Protein AF-A0A800F4P7-F1 (afdb_monomer_lite)

Foldseek 3Di:
DVVPVVDDPDDPPDCDVLNVLVVVCCVLPVLLPDLARDADPVSLVSLVVVLVLLLCALAPDPVLCPDPNRSHPPPPDPVNSVSSLVSLVVVLVSLVNSLVRHNDDVSNVSSVVSNVSSVCSNVRD

pLDDT: mean 86.54, std 14.93, range [43.75, 98.62]

Structure (mmCIF, N/CA/C/O backbone):
data_AF-A0A800F4P7-F1
#
_entry.id   AF-A0A800F4P7-F1
#
loop_
_atom_site.group_PDB
_atom_site.id
_atom_site.type_symbol
_atom_site.label_atom_id
_atom_site.label_alt_id
_atom_site.label_comp_id
_atom_site.label_asym_id
_atom_site.label_entity_id
_atom_site.label_seq_id
_atom_site.pdbx_PDB_ins_code
_atom_site.Cartn_x
_atom_site.Cartn_y
_atom_site.Cartn_z
_atom_site.occupancy
_atom_site.B_iso_or_equiv
_atom_site.auth_seq_id
_atom_site.auth_comp_id
_atom_site.auth_asym_id
_atom_site.auth_atom_id
_atom_site.pdbx_PDB_model_num
ATOM 1 N N . MET A 1 1 ? 11.518 -21.018 -11.467 1.00 51.97 1 MET A N 1
ATOM 2 C CA . MET A 1 1 ? 10.298 -20.742 -10.652 1.00 51.97 1 MET A CA 1
ATOM 3 C C . MET A 1 1 ? 8.998 -20.938 -11.452 1.00 51.97 1 MET A C 1
ATOM 5 O O . MET A 1 1 ? 7.998 -20.318 -11.159 1.00 51.97 1 MET A O 1
ATOM 9 N N . ILE A 1 2 ? 8.994 -21.859 -12.420 1.00 46.59 2 ILE A N 1
ATOM 10 C CA . ILE A 1 2 ? 7.806 -22.628 -12.855 1.00 46.59 2 ILE A CA 1
ATOM 11 C C . ILE A 1 2 ? 7.887 -24.037 -12.204 1.00 46.59 2 ILE A C 1
ATOM 13 O O . ILE A 1 2 ? 7.166 -24.975 -12.512 1.00 46.59 2 ILE A O 1
ATOM 17 N N . GLU A 1 3 ? 8.822 -24.202 -11.263 1.00 44.59 3 GLU A N 1
ATOM 18 C CA . GLU A 1 3 ? 9.326 -25.500 -10.812 1.00 44.59 3 GLU A CA 1
ATOM 19 C C . GLU A 1 3 ? 8.722 -25.962 -9.483 1.00 44.59 3 GLU A C 1
ATOM 21 O O . GLU A 1 3 ? 8.811 -27.144 -9.175 1.00 44.59 3 GLU A O 1
ATOM 26 N N . PHE A 1 4 ? 8.078 -25.080 -8.707 1.00 50.00 4 PHE A N 1
ATOM 27 C CA . PHE A 1 4 ? 7.483 -25.483 -7.425 1.00 50.00 4 PHE A CA 1
ATOM 28 C C . PHE A 1 4 ? 6.071 -26.067 -7.582 1.00 50.00 4 PHE A C 1
ATOM 30 O O . PHE A 1 4 ? 5.751 -27.066 -6.943 1.00 50.00 4 PHE A O 1
ATOM 37 N N . GLU A 1 5 ? 5.267 -25.550 -8.517 1.00 47.88 5 GLU A N 1
ATOM 38 C CA . GLU A 1 5 ? 3.948 -26.124 -8.833 1.00 47.88 5 GLU A CA 1
ATOM 39 C C . GLU A 1 5 ? 4.045 -27.472 -9.572 1.00 47.88 5 GLU A C 1
ATOM 41 O O . GLU A 1 5 ? 3.126 -28.286 -9.517 1.00 47.88 5 GLU A O 1
ATOM 46 N N . ALA A 1 6 ? 5.183 -27.757 -10.214 1.00 48.59 6 ALA A N 1
ATOM 47 C CA . ALA A 1 6 ? 5.394 -28.980 -10.989 1.00 48.59 6 ALA A CA 1
ATOM 48 C C . ALA A 1 6 ? 5.908 -30.184 -10.167 1.00 48.59 6 ALA A C 1
ATOM 50 O O . ALA A 1 6 ? 6.075 -31.266 -10.731 1.00 48.59 6 ALA A O 1
ATOM 51 N N . MET A 1 7 ? 6.178 -30.033 -8.860 1.00 45.28 7 MET A N 1
ATOM 52 C CA . MET A 1 7 ? 6.941 -31.031 -8.087 1.00 45.28 7 MET A CA 1
ATOM 53 C C . MET A 1 7 ? 6.258 -31.658 -6.861 1.00 45.28 7 MET A C 1
ATOM 55 O O . MET A 1 7 ? 6.938 -32.371 -6.123 1.00 45.28 7 MET A O 1
ATOM 59 N N . SER A 1 8 ? 4.950 -31.509 -6.617 1.00 43.75 8 SER A N 1
ATOM 60 C CA . SER A 1 8 ? 4.361 -32.223 -5.469 1.00 43.75 8 SER A CA 1
ATOM 61 C C . SER A 1 8 ? 2.906 -32.651 -5.619 1.00 43.75 8 SER A C 1
ATOM 63 O O . SER A 1 8 ? 2.009 -31.884 -5.946 1.00 43.75 8 SER A O 1
ATOM 65 N N . THR A 1 9 ? 2.676 -33.921 -5.298 1.00 51.91 9 THR A N 1
ATOM 66 C CA . THR A 1 9 ? 1.414 -34.662 -5.382 1.00 51.91 9 THR A CA 1
ATOM 67 C C . THR A 1 9 ? 0.430 -34.381 -4.232 1.00 51.91 9 THR A C 1
ATOM 69 O O . THR A 1 9 ? -0.478 -35.184 -4.017 1.00 51.91 9 THR A O 1
ATOM 72 N N . ARG A 1 10 ? 0.581 -33.286 -3.466 1.00 52.22 10 ARG A N 1
ATOM 73 C CA . ARG A 1 10 ? -0.412 -32.815 -2.473 1.00 52.22 10 ARG A CA 1
ATOM 74 C C . ARG A 1 10 ? -0.425 -31.284 -2.396 1.00 52.22 10 ARG A C 1
ATOM 76 O O . ARG A 1 10 ? 0.595 -30.666 -2.111 1.00 52.22 10 ARG A O 1
ATOM 83 N N . ALA A 1 11 ? -1.593 -30.699 -2.648 1.00 52.94 11 ALA A N 1
ATOM 84 C CA . ALA A 1 11 ? -1.801 -29.258 -2.803 1.00 52.94 11 ALA A CA 1
ATOM 85 C C . ALA A 1 11 ? -2.071 -28.492 -1.487 1.00 52.94 11 ALA A C 1
ATOM 87 O O . ALA A 1 11 ? -2.249 -27.285 -1.532 1.00 52.94 11 ALA A O 1
ATOM 88 N N . SER A 1 12 ? -2.126 -29.162 -0.328 1.00 56.78 12 SER A N 1
ATOM 89 C CA . SER A 1 12 ? -2.617 -28.563 0.929 1.00 56.78 12 SER A CA 1
ATOM 90 C C . SER A 1 12 ? -1.549 -28.131 1.945 1.00 56.78 12 SER A C 1
ATOM 92 O O . SER A 1 12 ? -1.918 -27.513 2.933 1.00 56.78 12 SER A O 1
ATOM 94 N N . ASP A 1 13 ? -0.263 -28.437 1.727 1.00 57.34 13 ASP A N 1
ATOM 95 C CA . ASP A 1 13 ? 0.811 -28.220 2.726 1.00 57.34 13 ASP A CA 1
ATOM 96 C C . ASP A 1 13 ? 1.951 -27.302 2.232 1.00 57.34 13 ASP A C 1
ATOM 98 O O . ASP A 1 13 ? 3.033 -27.277 2.821 1.00 57.34 13 ASP A O 1
ATOM 102 N N . GLN A 1 14 ? 1.771 -26.581 1.123 1.00 69.31 14 GLN A N 1
ATOM 103 C CA . GLN A 1 14 ? 2.826 -25.723 0.572 1.00 69.31 14 GLN A CA 1
ATOM 104 C C . GLN A 1 14 ? 2.563 -24.259 0.906 1.00 69.31 14 GLN A C 1
ATOM 106 O O . GLN A 1 14 ? 1.563 -23.706 0.470 1.00 69.31 14 GLN A O 1
ATOM 111 N N . TYR A 1 15 ? 3.493 -23.644 1.641 1.00 76.88 15 TYR A N 1
ATOM 112 C CA . TYR A 1 15 ? 3.508 -22.202 1.866 1.00 76.88 15 TYR A CA 1
ATOM 113 C C . TYR A 1 15 ? 3.919 -21.494 0.577 1.00 76.88 15 TYR A C 1
ATOM 115 O O . TYR A 1 15 ? 5.059 -21.623 0.116 1.00 76.88 15 TYR A O 1
ATOM 123 N N . THR A 1 16 ? 2.968 -20.804 -0.036 1.00 83.06 16 THR A N 1
ATOM 124 C CA . THR A 1 16 ? 3.154 -20.125 -1.315 1.00 83.06 16 THR A CA 1
ATOM 125 C C . THR A 1 16 ? 3.682 -18.704 -1.120 1.00 83.06 16 THR A C 1
ATOM 127 O O . THR A 1 16 ? 3.681 -18.146 -0.024 1.00 83.06 16 THR A O 1
ATOM 130 N N . ILE A 1 1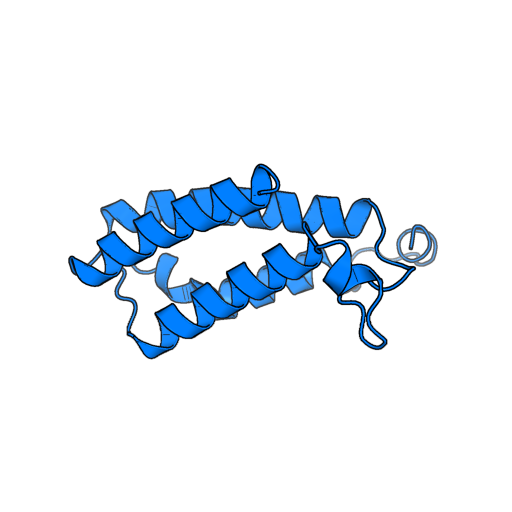7 ? 4.130 -18.080 -2.212 1.00 79.75 17 ILE A N 1
ATOM 131 C CA . ILE A 1 17 ? 4.459 -16.648 -2.196 1.00 79.75 17 ILE A CA 1
ATOM 132 C C . ILE A 1 17 ? 3.218 -15.805 -1.885 1.00 79.75 17 ILE A C 1
ATOM 134 O O . ILE A 1 17 ? 3.358 -14.787 -1.217 1.00 79.75 17 ILE A O 1
ATOM 138 N N . ALA A 1 18 ? 2.032 -16.241 -2.318 1.00 79.81 18 ALA A N 1
ATOM 139 C CA . ALA A 1 18 ? 0.779 -15.561 -2.011 1.00 79.81 18 ALA A CA 1
ATOM 140 C C . ALA A 1 18 ? 0.484 -15.582 -0.501 1.00 79.81 18 ALA A C 1
ATOM 142 O O . ALA A 1 18 ? 0.175 -14.532 0.061 1.00 79.81 18 ALA A O 1
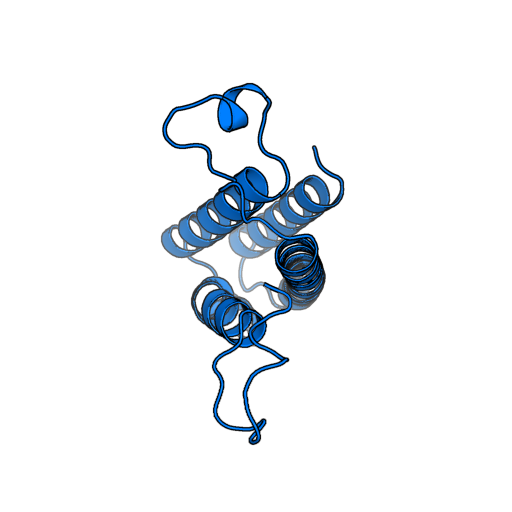ATOM 143 N N . ASP A 1 19 ? 0.675 -16.733 0.159 1.00 83.81 19 ASP A N 1
ATOM 144 C CA . ASP A 1 19 ? 0.525 -16.861 1.618 1.00 83.81 19 ASP A CA 1
ATOM 145 C C . ASP A 1 19 ? 1.511 -15.940 2.351 1.00 83.81 19 ASP A C 1
ATOM 147 O O . ASP A 1 19 ? 1.119 -15.178 3.230 1.00 83.81 19 ASP A O 1
ATOM 151 N N . LEU A 1 20 ? 2.778 -15.921 1.915 1.00 85.19 20 LEU A N 1
ATOM 152 C CA . LEU A 1 20 ? 3.793 -15.016 2.462 1.00 85.19 20 LEU A CA 1
ATOM 153 C C . LEU A 1 20 ? 3.412 -13.544 2.330 1.00 85.19 20 LEU A C 1
ATOM 155 O O . LEU A 1 20 ? 3.589 -12.773 3.273 1.00 85.19 20 LEU A O 1
ATOM 159 N N . THR A 1 21 ? 2.937 -13.133 1.157 1.00 83.81 21 THR A N 1
ATOM 160 C CA . THR A 1 21 ? 2.527 -11.745 0.938 1.00 83.81 21 THR A CA 1
ATOM 161 C C . THR A 1 21 ? 1.285 -11.382 1.744 1.00 83.81 21 THR A C 1
ATOM 163 O O . THR A 1 21 ? 1.233 -10.269 2.260 1.00 83.81 21 THR A O 1
ATOM 166 N N . GLY A 1 22 ? 0.336 -12.311 1.900 1.00 86.38 22 GLY A N 1
ATOM 167 C CA . GLY A 1 22 ? -0.860 -12.125 2.721 1.00 86.38 22 GLY A CA 1
ATOM 168 C C . GLY A 1 22 ? -0.513 -11.923 4.193 1.00 86.38 22 GLY A C 1
ATOM 169 O O . GLY A 1 22 ? -0.816 -10.873 4.750 1.00 86.38 22 GLY A O 1
ATOM 170 N N . ASP A 1 23 ? 0.240 -12.854 4.786 1.00 89.31 23 ASP A N 1
ATOM 171 C CA . ASP A 1 23 ? 0.672 -12.763 6.189 1.00 89.31 23 ASP A CA 1
ATOM 172 C C . ASP A 1 23 ? 1.458 -11.468 6.470 1.00 89.31 23 ASP A C 1
ATOM 174 O O . ASP A 1 23 ? 1.332 -10.846 7.531 1.00 89.31 23 ASP A O 1
ATOM 178 N N . LEU A 1 24 ? 2.300 -11.053 5.515 1.00 90.00 24 LEU A N 1
ATOM 179 C CA . LEU A 1 24 ? 3.073 -9.820 5.619 1.00 90.00 24 LEU A CA 1
ATOM 180 C C . LEU A 1 24 ? 2.168 -8.584 5.595 1.00 90.00 24 LEU A C 1
ATOM 182 O O . LEU A 1 24 ? 2.378 -7.669 6.397 1.00 90.00 24 LEU A O 1
ATOM 186 N N . LEU A 1 25 ? 1.180 -8.550 4.695 1.00 91.38 25 LEU A N 1
ATOM 187 C CA . LEU A 1 25 ? 0.199 -7.472 4.654 1.00 91.38 25 LEU A CA 1
ATOM 188 C C . LEU A 1 25 ? -0.593 -7.411 5.956 1.00 91.38 25 LEU A C 1
ATOM 190 O O . LEU A 1 25 ? -0.650 -6.338 6.553 1.00 91.38 25 LEU A O 1
ATOM 194 N N . ASP A 1 26 ? -1.101 -8.537 6.447 1.00 91.19 26 ASP A N 1
ATOM 195 C CA . ASP A 1 26 ? -1.859 -8.600 7.699 1.00 91.19 26 ASP A CA 1
ATOM 196 C C . ASP A 1 26 ? -1.024 -8.063 8.874 1.00 91.19 26 ASP A C 1
ATOM 198 O O . ASP A 1 26 ? -1.474 -7.226 9.660 1.00 91.19 26 ASP A O 1
ATOM 202 N N . GLY A 1 27 ? 0.254 -8.442 8.965 1.00 94.00 27 GLY A N 1
ATOM 203 C CA . GLY A 1 27 ? 1.154 -7.955 10.016 1.00 94.00 27 GLY A CA 1
ATOM 204 C C . GLY A 1 27 ? 1.472 -6.449 9.954 1.00 94.00 27 GLY A C 1
ATOM 205 O O . GLY A 1 27 ? 1.733 -5.815 10.990 1.00 94.00 27 GLY A O 1
ATOM 206 N N . ILE A 1 28 ? 1.468 -5.858 8.755 1.00 96.88 28 ILE A N 1
ATOM 207 C CA . ILE A 1 28 ? 1.827 -4.447 8.519 1.00 96.88 28 ILE A CA 1
ATOM 208 C C . ILE A 1 28 ? 0.595 -3.532 8.504 1.00 96.88 28 ILE A C 1
ATOM 210 O O . ILE A 1 28 ? 0.707 -2.370 8.904 1.00 96.88 28 ILE A O 1
ATOM 214 N N . TRP A 1 29 ? -0.561 -4.047 8.093 1.00 97.69 29 TRP A N 1
ATOM 215 C CA . TRP A 1 29 ? -1.782 -3.290 7.815 1.00 97.69 29 TRP A CA 1
ATOM 216 C C . TRP A 1 29 ? -3.000 -3.739 8.633 1.00 97.69 29 TRP A C 1
ATOM 218 O O . TRP A 1 29 ? -4.088 -3.228 8.398 1.00 97.69 29 TRP A O 1
ATOM 228 N N . SER A 1 30 ? -2.834 -4.603 9.640 1.00 96.31 30 SER A N 1
ATOM 229 C CA . SER A 1 30 ? -3.923 -5.047 10.540 1.00 96.31 30 SER A CA 1
ATOM 230 C C . SER A 1 30 ? -4.803 -3.933 11.128 1.00 96.31 30 SER A C 1
ATOM 232 O O . SER A 1 30 ? -5.943 -4.185 11.510 1.00 96.31 30 SER A O 1
ATOM 234 N N . GLU A 1 31 ? -4.327 -2.686 11.225 1.00 96.75 31 GLU A N 1
ATOM 235 C CA . GLU A 1 31 ? -5.161 -1.569 11.676 1.00 96.75 31 GLU A CA 1
ATOM 236 C C . GLU A 1 31 ? -6.352 -1.266 10.746 1.00 96.75 31 GLU A C 1
ATOM 238 O O . GLU A 1 31 ? -7.325 -0.665 11.213 1.00 96.75 31 GLU A O 1
ATOM 243 N N . LEU A 1 32 ? -6.293 -1.661 9.466 1.00 96.69 32 LEU A N 1
ATOM 244 C CA . LEU A 1 32 ? -7.359 -1.440 8.479 1.00 96.69 32 LEU A CA 1
ATOM 245 C C . LEU A 1 32 ? -8.645 -2.213 8.820 1.00 96.69 32 LEU A C 1
ATOM 247 O O . LEU A 1 32 ? -9.735 -1.721 8.533 1.00 96.69 32 LEU A O 1
ATOM 251 N N . ASP A 1 33 ? -8.530 -3.346 9.517 1.00 91.19 33 ASP A N 1
ATOM 252 C CA . ASP A 1 33 ? -9.665 -4.195 9.915 1.00 91.19 33 ASP A CA 1
ATOM 253 C C . ASP A 1 33 ? -10.450 -3.638 11.118 1.00 91.19 33 ASP A C 1
ATOM 255 O O . ASP A 1 33 ? -11.471 -4.185 11.547 1.00 91.19 33 ASP A O 1
ATOM 259 N N . GLY A 1 34 ? -9.970 -2.545 11.716 1.00 86.00 34 GLY A N 1
ATOM 260 C CA . GLY A 1 34 ? -10.583 -1.938 12.888 1.00 86.00 34 GLY A CA 1
ATOM 261 C C . GLY A 1 34 ? -11.858 -1.157 12.563 1.00 86.00 34 GLY A C 1
ATOM 262 O O . GLY A 1 34 ? -11.876 -0.295 11.690 1.00 86.00 34 GLY A O 1
ATOM 263 N N . GLY A 1 35 ? -12.910 -1.329 13.375 1.00 87.88 35 GLY A N 1
ATOM 264 C CA . GLY A 1 35 ? -14.131 -0.509 13.267 1.00 87.88 35 GLY A CA 1
ATOM 265 C C . GLY A 1 35 ? -13.904 0.998 13.493 1.00 87.88 35 GLY A C 1
ATOM 266 O O . GLY A 1 35 ? -14.694 1.821 13.044 1.00 87.88 35 GLY A O 1
ATOM 267 N N . SER A 1 36 ? -12.813 1.376 14.171 1.00 93.75 36 SER A N 1
ATOM 268 C CA . SER A 1 36 ? -12.288 2.746 14.199 1.00 93.75 36 SER A CA 1
ATOM 269 C C . SER A 1 36 ? -10.785 2.699 13.948 1.00 93.75 36 SER A C 1
ATOM 271 O O . SER A 1 36 ? -10.004 2.420 14.860 1.00 93.75 36 SER A O 1
ATOM 273 N N . VAL A 1 37 ? -10.392 2.967 12.705 1.00 96.94 37 VAL A N 1
ATOM 274 C CA . VAL A 1 37 ? -9.010 2.844 12.232 1.00 96.94 37 VAL A CA 1
ATOM 275 C C . VAL A 1 37 ? -8.173 3.961 12.843 1.00 96.94 37 VAL A C 1
ATOM 277 O O . VAL A 1 37 ? -8.439 5.144 12.621 1.00 96.94 37 VAL A O 1
ATOM 280 N N . ARG A 1 38 ? -7.157 3.600 13.627 1.00 97.38 38 ARG A N 1
ATOM 281 C CA . ARG A 1 38 ? -6.180 4.536 14.195 1.00 97.38 38 ARG A CA 1
ATOM 282 C C . ARG A 1 38 ? -4.783 4.002 13.977 1.00 97.38 38 ARG A C 1
ATOM 284 O O . ARG A 1 38 ? -4.446 2.932 14.473 1.00 97.38 38 ARG A O 1
ATOM 291 N N . ILE A 1 39 ? -3.960 4.785 13.291 1.00 97.75 39 ILE A N 1
ATOM 292 C CA . ILE A 1 39 ? -2.611 4.367 12.916 1.00 97.75 39 ILE A CA 1
ATOM 293 C C . ILE A 1 39 ? -1.618 5.326 13.556 1.00 97.75 39 ILE A C 1
ATOM 295 O O . ILE A 1 39 ? -1.540 6.498 13.188 1.00 97.75 39 ILE A O 1
ATOM 299 N N . ASN A 1 40 ? -0.855 4.845 14.536 1.00 97.12 40 ASN A N 1
ATOM 300 C CA . ASN A 1 40 ? 0.137 5.663 15.237 1.00 97.12 40 ASN A CA 1
ATOM 301 C C . ASN A 1 40 ? 1.368 5.965 14.357 1.00 97.12 40 ASN A C 1
ATOM 303 O O . ASN A 1 40 ? 1.597 5.324 13.335 1.00 97.12 40 ASN A O 1
ATOM 307 N N . SER A 1 41 ? 2.195 6.934 14.761 1.00 97.44 41 SER A N 1
ATOM 308 C CA . SER A 1 41 ? 3.348 7.389 13.968 1.00 97.44 41 SER A CA 1
ATOM 309 C C . SER A 1 41 ? 4.355 6.292 13.627 1.00 97.44 41 SER A C 1
ATOM 311 O O . SER A 1 41 ? 4.882 6.295 12.520 1.00 97.44 41 SER A O 1
ATOM 313 N N . PHE A 1 42 ? 4.617 5.360 14.546 1.00 97.44 42 PHE A N 1
ATOM 314 C CA . PHE A 1 42 ? 5.547 4.260 14.297 1.00 97.44 42 PHE A CA 1
ATOM 315 C C . PHE A 1 42 ? 4.993 3.317 13.234 1.00 97.44 42 PHE A C 1
ATOM 317 O O . PHE A 1 42 ? 5.701 2.991 12.284 1.00 97.44 42 PHE A O 1
ATOM 324 N N . ARG A 1 43 ? 3.711 2.954 13.339 1.00 97.75 43 ARG A N 1
ATOM 325 C CA . ARG A 1 43 ? 3.048 2.093 12.358 1.00 97.75 43 ARG A CA 1
ATOM 326 C C . ARG A 1 43 ? 3.025 2.719 10.967 1.00 97.75 43 ARG A C 1
ATOM 328 O O . ARG A 1 43 ? 3.403 2.053 10.011 1.00 97.75 43 ARG A O 1
ATOM 335 N N . ARG A 1 44 ? 2.692 4.010 10.863 1.00 98.38 44 ARG A N 1
ATOM 336 C CA . ARG A 1 44 ? 2.720 4.732 9.578 1.00 98.38 44 ARG A CA 1
ATOM 337 C C . ARG A 1 44 ? 4.098 4.686 8.916 1.00 98.38 44 ARG A C 1
ATOM 339 O O . ARG A 1 44 ? 4.194 4.617 7.699 1.00 98.38 44 ARG A O 1
ATOM 346 N N . ASN A 1 45 ? 5.174 4.745 9.702 1.00 98.06 45 ASN A N 1
ATOM 347 C CA . ASN A 1 45 ? 6.531 4.656 9.163 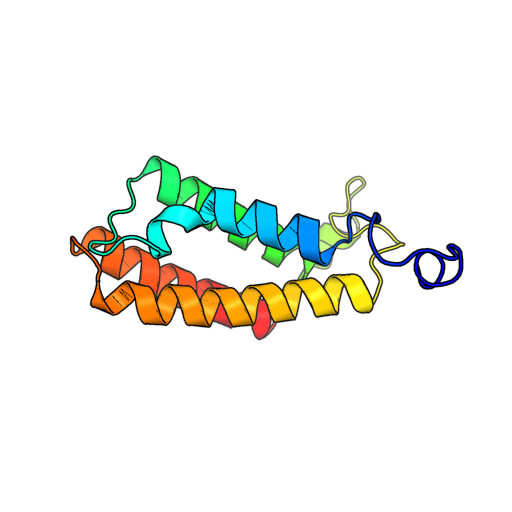1.00 98.06 45 ASN A CA 1
ATOM 348 C C . ASN A 1 45 ? 6.848 3.249 8.646 1.00 98.06 45 ASN A C 1
ATOM 350 O O . ASN A 1 45 ? 7.481 3.127 7.606 1.00 98.06 45 ASN A O 1
ATOM 354 N N . VAL A 1 46 ? 6.384 2.201 9.335 1.00 98.06 46 VAL A N 1
ATOM 355 C CA . VAL A 1 46 ? 6.526 0.813 8.861 1.00 98.06 46 VAL A CA 1
ATOM 356 C C . VAL A 1 46 ? 5.757 0.605 7.555 1.00 98.06 46 VAL A C 1
ATOM 358 O O . VAL A 1 46 ? 6.296 0.031 6.617 1.00 98.06 46 VAL A O 1
ATOM 361 N N . GLN A 1 47 ? 4.533 1.123 7.474 1.00 98.38 47 GLN A N 1
ATOM 362 C CA . GLN A 1 47 ? 3.693 1.047 6.277 1.00 98.38 47 GLN A CA 1
ATOM 363 C C . GLN A 1 47 ? 4.329 1.760 5.074 1.00 98.38 47 GLN A C 1
ATOM 365 O O . GLN A 1 47 ? 4.379 1.188 3.991 1.00 98.38 47 GLN A O 1
ATOM 370 N N . ARG A 1 48 ? 4.914 2.952 5.267 1.00 98.25 48 ARG A N 1
ATOM 371 C CA . ARG A 1 48 ? 5.677 3.641 4.206 1.00 98.25 48 ARG A CA 1
ATOM 372 C C . ARG A 1 48 ? 6.932 2.886 3.789 1.00 98.25 48 ARG A C 1
ATOM 374 O O . ARG A 1 48 ? 7.168 2.708 2.606 1.00 98.25 48 ARG A O 1
ATOM 381 N N . ALA A 1 49 ? 7.712 2.395 4.751 1.00 96.94 49 ALA A N 1
ATOM 382 C CA . ALA A 1 49 ? 8.913 1.620 4.445 1.00 96.94 49 ALA A CA 1
ATOM 383 C C . ALA A 1 49 ? 8.587 0.337 3.660 1.00 96.94 49 ALA A C 1
ATOM 385 O O . ALA A 1 49 ? 9.379 -0.101 2.829 1.00 96.94 49 ALA A O 1
ATOM 386 N N . PHE A 1 50 ? 7.417 -0.262 3.905 1.00 96.12 50 PHE A N 1
ATOM 387 C CA . PHE A 1 50 ? 6.911 -1.368 3.100 1.00 96.12 50 PHE A CA 1
ATOM 388 C C . PHE A 1 50 ? 6.626 -0.941 1.654 1.00 96.12 50 PHE A C 1
ATOM 390 O O . PHE A 1 50 ? 7.125 -1.592 0.739 1.00 96.12 50 PHE A O 1
ATOM 397 N N . LEU A 1 51 ? 5.881 0.150 1.442 1.00 97.00 51 LEU A N 1
ATOM 398 C CA . LEU A 1 51 ? 5.593 0.662 0.096 1.00 97.00 51 LEU A CA 1
ATOM 399 C C . LEU A 1 51 ? 6.882 1.017 -0.660 1.00 97.00 51 LEU A C 1
ATOM 401 O O . LEU A 1 51 ? 7.064 0.567 -1.788 1.00 97.00 51 LEU A O 1
ATOM 405 N N . GLU A 1 52 ? 7.831 1.685 -0.003 1.00 94.69 52 GLU A N 1
ATOM 406 C CA . GLU A 1 52 ? 9.158 1.987 -0.552 1.00 94.69 52 GLU A CA 1
ATOM 407 C C . GLU A 1 52 ? 9.933 0.712 -0.940 1.00 94.69 52 GLU A C 1
ATOM 409 O O . GLU A 1 52 ? 10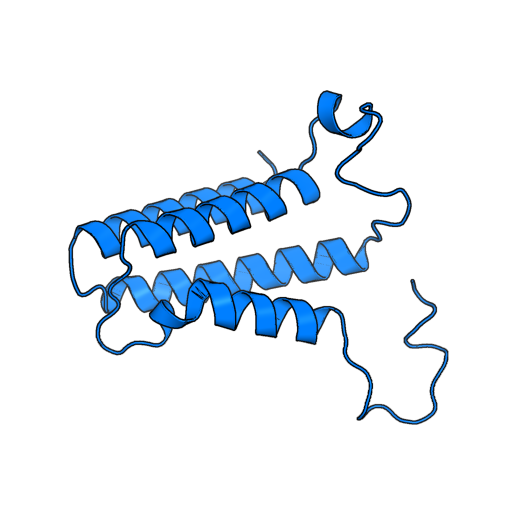.576 0.649 -1.990 1.00 94.69 52 GLU A O 1
ATOM 414 N N . ALA A 1 53 ? 9.882 -0.339 -0.117 1.00 91.06 53 ALA A N 1
ATOM 415 C CA . ALA A 1 53 ? 10.542 -1.606 -0.425 1.00 91.06 53 ALA A CA 1
ATOM 416 C C . ALA A 1 53 ? 9.917 -2.306 -1.644 1.00 91.06 53 ALA A C 1
ATOM 418 O O . ALA A 1 53 ? 10.645 -2.881 -2.460 1.00 91.06 53 ALA A O 1
ATOM 419 N N . ILE A 1 54 ? 8.589 -2.248 -1.780 1.00 91.81 54 ILE A N 1
ATOM 420 C CA . ILE A 1 54 ? 7.880 -2.784 -2.945 1.00 91.81 54 ILE A CA 1
ATOM 421 C C . ILE A 1 54 ? 8.193 -1.956 -4.197 1.00 91.81 54 ILE A C 1
ATOM 423 O O . ILE A 1 54 ? 8.466 -2.540 -5.247 1.00 91.81 54 ILE A O 1
ATOM 427 N N . ASP A 1 55 ? 8.239 -0.627 -4.095 1.00 93.25 55 ASP A N 1
ATOM 428 C CA . ASP A 1 55 ? 8.566 0.248 -5.224 1.00 93.25 55 ASP A CA 1
ATOM 429 C C . ASP A 1 55 ? 9.966 -0.027 -5.771 1.00 93.25 55 ASP A C 1
ATOM 431 O O . ASP A 1 55 ? 10.128 -0.337 -6.948 1.00 93.25 55 ASP A O 1
ATOM 435 N N . ASN A 1 56 ? 10.974 -0.071 -4.896 1.00 89.69 56 ASN A N 1
ATOM 436 C CA . ASN A 1 56 ? 12.355 -0.400 -5.268 1.00 89.69 56 ASN A CA 1
ATOM 437 C C . ASN A 1 56 ? 12.482 -1.748 -5.991 1.00 89.69 56 ASN A C 1
ATOM 439 O O . ASN A 1 56 ? 13.454 -2.005 -6.708 1.00 89.69 56 ASN A O 1
ATOM 443 N N . ARG A 1 57 ? 11.513 -2.638 -5.775 1.00 88.69 57 ARG A N 1
ATOM 444 C CA . ARG A 1 57 ? 11.475 -3.960 -6.373 1.00 88.69 57 ARG A CA 1
ATOM 445 C C . ARG A 1 57 ? 10.707 -4.004 -7.691 1.00 88.69 57 ARG A C 1
ATOM 447 O O . ARG A 1 57 ? 11.117 -4.726 -8.605 1.00 88.69 57 ARG A O 1
ATOM 454 N N . LEU A 1 58 ? 9.598 -3.278 -7.790 1.00 90.00 58 LEU A N 1
ATOM 455 C CA . LEU A 1 58 ? 8.771 -3.217 -8.994 1.00 90.00 58 LEU A CA 1
ATOM 456 C C . LEU A 1 58 ? 9.328 -2.232 -10.027 1.00 90.00 58 LEU A C 1
ATOM 458 O O . LEU A 1 58 ? 9.261 -2.520 -11.225 1.00 90.00 58 LEU A O 1
ATOM 462 N N . ASN A 1 59 ? 9.929 -1.137 -9.574 1.00 91.25 59 ASN A N 1
ATOM 463 C CA . ASN A 1 59 ? 10.388 -0.012 -10.381 1.00 91.25 59 ASN A CA 1
ATOM 464 C C . ASN A 1 59 ? 11.839 0.382 -10.026 1.00 91.25 59 ASN A C 1
ATOM 466 O O . ASN A 1 59 ? 12.107 1.537 -9.697 1.00 91.25 59 ASN A O 1
ATOM 470 N N . PRO A 1 60 ? 12.814 -0.549 -10.082 1.00 89.06 60 PRO A N 1
ATOM 471 C CA . PRO A 1 60 ? 14.202 -0.213 -9.779 1.00 89.06 60 PRO A CA 1
ATOM 472 C C . PRO A 1 60 ? 14.750 0.797 -10.796 1.00 89.06 60 PRO A C 1
ATOM 474 O O . PRO A 1 60 ? 14.599 0.628 -12.010 1.00 89.06 60 PRO A O 1
ATOM 477 N N . THR A 1 61 ? 15.479 1.809 -10.333 1.00 87.31 61 THR A N 1
ATOM 478 C CA . THR A 1 61 ? 16.197 2.713 -11.237 1.00 87.31 61 THR A CA 1
ATOM 479 C C . THR A 1 61 ? 17.347 1.991 -11.950 1.00 87.31 61 THR A C 1
ATOM 481 O O . THR A 1 61 ? 17.892 0.986 -11.486 1.00 87.31 61 THR A O 1
ATOM 484 N N . ALA A 1 62 ? 17.820 2.550 -13.067 1.00 85.94 62 ALA A N 1
ATOM 485 C CA . ALA A 1 62 ? 19.027 2.047 -13.733 1.00 85.94 62 ALA A CA 1
ATOM 486 C C . ALA A 1 62 ? 20.254 2.037 -12.794 1.00 85.94 62 ALA A C 1
ATOM 488 O O . ALA A 1 62 ? 21.121 1.162 -12.882 1.00 85.94 62 ALA A O 1
ATOM 489 N N . ALA A 1 63 ? 20.308 2.993 -11.862 1.00 87.12 63 ALA A N 1
ATOM 490 C CA . ALA A 1 63 ? 21.332 3.024 -10.834 1.00 87.12 63 ALA A CA 1
ATOM 491 C C . ALA A 1 63 ? 21.179 1.856 -9.847 1.00 87.12 63 ALA A C 1
ATOM 493 O O . ALA A 1 63 ? 22.196 1.262 -9.522 1.00 87.12 63 ALA A O 1
ATOM 494 N N . GLU A 1 64 ? 19.964 1.503 -9.395 1.00 85.12 64 GLU A N 1
ATOM 495 C CA . GLU A 1 64 ? 19.679 0.315 -8.554 1.00 85.12 64 GLU A CA 1
ATOM 496 C C . GLU A 1 64 ? 20.175 -0.972 -9.209 1.00 85.12 64 GLU A C 1
ATOM 498 O O . GLU A 1 64 ? 20.871 -1.770 -8.578 1.00 85.12 64 GLU A O 1
ATOM 503 N N . LEU A 1 65 ? 19.837 -1.152 -10.485 1.00 83.94 65 LEU A N 1
ATOM 504 C CA . LEU A 1 65 ? 20.093 -2.391 -11.216 1.00 83.94 65 LEU A CA 1
ATOM 505 C C . LEU A 1 65 ? 21.586 -2.705 -11.381 1.00 83.94 65 LEU A C 1
ATOM 507 O O . LEU A 1 65 ? 21.960 -3.863 -11.557 1.00 83.94 65 LEU A O 1
ATOM 511 N N . THR A 1 66 ? 22.442 -1.684 -11.328 1.00 85.31 66 THR A N 1
ATOM 512 C CA . THR A 1 66 ? 23.886 -1.804 -11.581 1.00 85.31 66 THR A CA 1
ATOM 513 C C . THR A 1 66 ? 24.735 -1.878 -10.310 1.00 85.31 66 THR A C 1
ATOM 515 O O . THR A 1 66 ? 25.946 -2.091 -10.399 1.00 85.31 66 THR A O 1
ATOM 518 N N . ARG A 1 67 ? 24.137 -1.733 -9.118 1.00 84.56 67 ARG A N 1
ATOM 519 C CA . ARG A 1 67 ? 24.874 -1.826 -7.843 1.00 84.56 67 ARG A CA 1
ATOM 520 C C . ARG A 1 67 ? 25.169 -3.286 -7.507 1.00 84.56 67 ARG A C 1
ATOM 522 O O . ARG A 1 67 ? 24.429 -4.191 -7.881 1.00 84.56 67 ARG A O 1
ATOM 529 N N . THR A 1 68 ? 26.214 -3.512 -6.713 1.00 82.56 68 THR A N 1
ATOM 530 C CA . THR A 1 68 ? 26.585 -4.842 -6.193 1.00 82.56 68 THR A CA 1
ATOM 531 C C . THR A 1 68 ? 25.453 -5.528 -5.423 1.00 82.56 68 THR A C 1
ATOM 533 O O . THR A 1 68 ? 25.357 -6.749 -5.462 1.00 82.56 68 THR A O 1
ATOM 536 N N . ASN A 1 69 ? 24.570 -4.751 -4.790 1.00 79.38 69 ASN A N 1
ATOM 5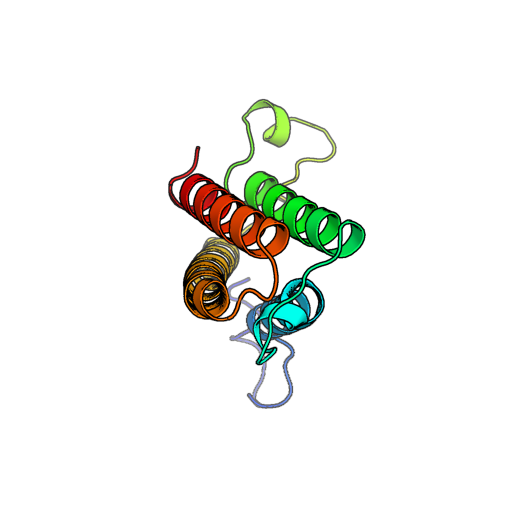37 C CA . ASN A 1 69 ? 23.373 -5.232 -4.098 1.00 79.38 69 ASN A CA 1
ATOM 538 C C . ASN A 1 69 ? 22.102 -4.819 -4.861 1.00 79.38 69 ASN A C 1
ATOM 540 O O . ASN A 1 69 ? 21.269 -4.091 -4.323 1.00 79.38 69 ASN A O 1
ATOM 544 N N . ASN A 1 70 ? 21.987 -5.221 -6.130 1.00 78.00 70 ASN A N 1
ATOM 545 C CA . ASN A 1 70 ? 20.806 -4.946 -6.952 1.00 78.00 70 ASN A CA 1
ATOM 546 C C . ASN A 1 70 ? 19.528 -5.446 -6.234 1.00 78.00 70 ASN A C 1
ATOM 548 O O . ASN A 1 70 ? 19.454 -6.634 -5.897 1.00 78.00 70 ASN A O 1
ATOM 552 N N . PRO A 1 71 ? 18.514 -4.583 -6.015 1.00 75.56 71 PRO A N 1
ATOM 553 C CA . PRO A 1 71 ? 17.270 -4.969 -5.348 1.00 75.56 71 PRO A CA 1
ATOM 554 C C . PRO A 1 71 ? 16.446 -5.981 -6.139 1.00 75.56 71 PRO A C 1
ATOM 556 O O . PRO A 1 71 ? 15.536 -6.574 -5.567 1.00 75.56 71 PRO A O 1
ATOM 559 N N . VAL A 1 72 ? 16.761 -6.206 -7.420 1.00 77.25 72 VAL A N 1
ATOM 560 C CA . VAL A 1 72 ? 16.135 -7.193 -8.298 1.00 77.25 72 VAL A CA 1
ATOM 561 C C . VAL A 1 72 ? 17.126 -8.306 -8.672 1.00 77.25 72 VAL A C 1
ATOM 563 O O . VAL A 1 72 ? 17.793 -8.217 -9.702 1.00 77.25 72 VAL A O 1
ATOM 566 N N . PRO A 1 73 ? 17.242 -9.391 -7.873 1.00 69.12 73 PRO A N 1
ATOM 567 C CA . PRO A 1 73 ? 17.922 -10.618 -8.247 1.00 69.12 73 PRO A CA 1
ATOM 568 C C . PRO A 1 73 ? 17.536 -11.098 -9.639 1.00 69.12 73 PRO A C 1
ATOM 570 O O . PRO A 1 73 ? 16.376 -10.995 -10.033 1.00 69.12 73 PRO A O 1
ATOM 573 N N . GLY A 1 74 ? 18.494 -11.716 -10.333 1.00 67.50 74 GLY A N 1
ATOM 574 C CA . GLY A 1 74 ? 18.300 -12.240 -11.690 1.00 67.50 74 GLY A CA 1
ATOM 575 C C . GLY A 1 74 ? 17.146 -13.243 -11.837 1.00 67.50 74 GLY A C 1
ATOM 576 O O . GLY A 1 74 ? 16.695 -13.477 -12.950 1.00 67.50 74 GLY A O 1
ATOM 577 N N . THR A 1 75 ? 16.637 -13.796 -10.729 1.00 64.56 75 THR A N 1
ATOM 578 C CA . THR A 1 75 ? 15.482 -14.713 -10.675 1.00 64.56 75 THR A CA 1
ATOM 579 C C . THR A 1 75 ? 14.150 -14.004 -10.385 1.00 64.56 75 THR A C 1
ATOM 581 O O . THR A 1 75 ? 13.173 -14.670 -10.060 1.00 64.56 75 THR A O 1
ATOM 584 N N . TRP A 1 76 ? 14.064 -12.670 -10.450 1.00 76.94 76 TRP A N 1
ATOM 585 C CA . TRP A 1 76 ? 12.770 -11.983 -10.359 1.00 76.94 76 TRP A CA 1
ATOM 586 C C . TRP A 1 76 ? 11.890 -12.353 -11.550 1.00 76.94 76 TRP A C 1
ATOM 588 O O . TRP A 1 76 ? 12.049 -11.812 -12.643 1.00 76.94 76 TRP A O 1
ATOM 598 N N . THR A 1 77 ? 10.997 -13.319 -11.361 1.00 75.56 77 THR A N 1
ATOM 599 C CA . THR A 1 77 ? 10.131 -13.803 -12.433 1.00 75.56 77 THR A CA 1
ATOM 600 C C . THR A 1 77 ? 8.930 -12.885 -12.638 1.00 75.56 77 THR A C 1
ATOM 602 O O . THR A 1 77 ? 8.560 -12.100 -11.759 1.00 75.56 77 THR A O 1
ATOM 605 N N . SER A 1 78 ? 8.297 -13.005 -13.810 1.00 78.62 78 SER A N 1
ATOM 606 C CA . SER A 1 78 ? 7.015 -12.359 -14.118 1.00 78.62 78 SER A CA 1
ATOM 607 C C . SER A 1 78 ? 5.960 -12.633 -13.052 1.00 78.62 78 SER A C 1
ATOM 609 O O . SER A 1 78 ? 5.185 -11.742 -12.730 1.00 78.62 78 SER A O 1
ATOM 611 N N . ASP A 1 79 ? 5.968 -13.834 -12.481 1.00 81.44 79 ASP A N 1
ATOM 612 C CA . ASP A 1 79 ? 4.896 -14.306 -11.609 1.00 81.44 79 ASP A CA 1
ATOM 613 C C . ASP A 1 79 ? 4.994 -13.680 -10.217 1.00 81.44 79 ASP A C 1
ATOM 615 O O . ASP A 1 79 ? 3.985 -13.224 -9.691 1.00 81.44 79 ASP A O 1
ATOM 619 N N . ILE A 1 80 ? 6.203 -13.526 -9.653 1.00 82.69 80 ILE A N 1
ATOM 620 C CA . ILE A 1 80 ? 6.370 -12.770 -8.397 1.00 82.69 80 ILE A CA 1
ATOM 621 C C . ILE A 1 80 ? 5.950 -11.312 -8.603 1.00 82.69 80 ILE A C 1
ATOM 623 O O . ILE A 1 80 ? 5.255 -10.737 -7.768 1.00 82.69 80 ILE A O 1
ATOM 627 N N . ARG A 1 81 ? 6.355 -10.711 -9.730 1.00 86.44 81 ARG A N 1
ATOM 628 C CA . ARG A 1 81 ? 5.968 -9.338 -10.069 1.00 86.44 81 ARG A CA 1
ATOM 629 C C . ARG A 1 81 ? 4.446 -9.215 -10.202 1.00 86.44 81 ARG A C 1
ATOM 631 O O . ARG A 1 81 ? 3.888 -8.232 -9.730 1.00 86.44 81 ARG A O 1
ATOM 638 N N . ALA A 1 82 ? 3.790 -10.189 -10.831 1.00 88.50 82 ALA A N 1
ATOM 639 C CA . ALA A 1 82 ? 2.340 -10.218 -10.985 1.00 88.50 82 ALA A CA 1
ATOM 640 C C . ALA A 1 82 ? 1.632 -10.343 -9.630 1.00 88.50 82 ALA A C 1
ATOM 642 O O . ALA A 1 82 ? 0.731 -9.555 -9.360 1.00 88.50 82 ALA A O 1
ATOM 643 N N . VAL A 1 83 ? 2.093 -11.248 -8.759 1.00 88.12 83 VAL A N 1
ATOM 644 C CA . VAL A 1 83 ? 1.563 -11.398 -7.395 1.00 88.12 83 VAL A CA 1
ATOM 645 C C . VAL A 1 83 ? 1.697 -10.089 -6.623 1.00 88.12 83 VAL A C 1
ATOM 647 O O . VAL A 1 83 ? 0.703 -9.594 -6.115 1.00 88.12 83 VAL A O 1
ATOM 650 N N . MET A 1 84 ? 2.876 -9.459 -6.612 1.00 89.69 84 MET A N 1
ATOM 651 C CA . MET A 1 84 ? 3.065 -8.192 -5.893 1.00 89.69 84 MET A CA 1
ATOM 652 C C . MET A 1 84 ? 2.187 -7.052 -6.410 1.00 89.69 84 MET A C 1
ATOM 654 O O . MET A 1 84 ? 1.728 -6.236 -5.615 1.00 89.69 84 MET A O 1
ATOM 658 N N . ARG A 1 85 ? 1.947 -6.978 -7.725 1.00 93.06 85 ARG A N 1
ATOM 659 C CA . ARG A 1 85 ? 1.021 -5.987 -8.287 1.00 93.06 85 ARG A CA 1
ATOM 660 C C . ARG A 1 85 ? -0.412 -6.241 -7.829 1.00 93.06 85 ARG A C 1
ATOM 662 O O . ARG A 1 85 ? -1.042 -5.303 -7.363 1.00 93.06 85 ARG A O 1
ATOM 669 N N . ALA A 1 86 ? -0.880 -7.487 -7.893 1.00 93.44 86 ALA A N 1
ATOM 670 C CA . ALA A 1 86 ? -2.208 -7.853 -7.400 1.00 93.44 86 ALA A CA 1
ATOM 671 C C . ALA A 1 86 ? -2.356 -7.540 -5.899 1.00 93.44 86 ALA A C 1
ATOM 673 O O . ALA A 1 86 ? -3.316 -6.904 -5.489 1.00 93.44 86 ALA A O 1
ATOM 674 N N . THR A 1 87 ? -1.343 -7.870 -5.094 1.00 91.94 87 THR A N 1
ATOM 675 C CA . THR A 1 87 ? -1.289 -7.541 -3.663 1.00 91.94 87 THR A CA 1
ATOM 676 C C . THR A 1 87 ? -1.409 -6.034 -3.393 1.00 91.94 87 THR A C 1
ATOM 678 O O . THR A 1 87 ? -2.075 -5.633 -2.442 1.00 91.94 87 THR A O 1
ATOM 681 N N . LEU A 1 88 ? -0.779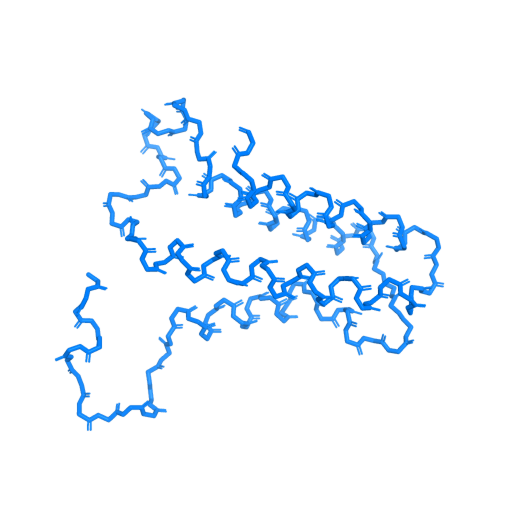 -5.180 -4.209 1.00 96.00 88 LEU A N 1
ATOM 682 C CA . LEU A 1 88 ? -0.919 -3.725 -4.088 1.00 96.00 88 LEU A CA 1
ATOM 683 C C . LEU A 1 88 ? -2.308 -3.226 -4.508 1.00 96.00 88 LEU A C 1
ATOM 685 O O . LEU A 1 88 ? -2.825 -2.303 -3.886 1.00 96.00 88 LEU A O 1
ATOM 689 N N . GLU A 1 89 ? -2.905 -3.818 -5.543 1.00 96.56 89 GLU A N 1
ATOM 690 C CA . GLU A 1 89 ? -4.272 -3.501 -5.977 1.00 96.56 89 GLU A CA 1
ATOM 691 C C . GLU A 1 89 ? -5.292 -3.847 -4.877 1.00 96.56 89 GLU A C 1
ATOM 693 O O . GLU A 1 89 ? -6.148 -3.023 -4.548 1.00 96.56 89 GLU A O 1
ATOM 698 N N . ASP A 1 90 ? -5.141 -5.009 -4.237 1.00 95.88 90 ASP A N 1
ATOM 699 C CA . ASP A 1 90 ? -5.963 -5.417 -3.093 1.00 95.88 90 ASP A CA 1
ATOM 700 C C . ASP A 1 90 ? -5.768 -4.475 -1.892 1.00 95.88 90 ASP A C 1
ATOM 702 O O . ASP A 1 90 ? -6.738 -4.044 -1.258 1.00 95.88 90 ASP A O 1
ATOM 706 N N . LEU A 1 91 ? -4.517 -4.091 -1.606 1.00 97.31 91 LEU A N 1
ATOM 707 C CA . LEU A 1 91 ? -4.199 -3.138 -0.544 1.00 97.31 91 LEU A CA 1
ATOM 708 C C . LEU A 1 91 ? -4.813 -1.754 -0.806 1.00 97.31 91 LEU A C 1
ATOM 710 O O . LEU A 1 91 ? -5.333 -1.145 0.129 1.00 97.31 91 LEU A O 1
ATOM 714 N N . ASP A 1 92 ? -4.793 -1.249 -2.045 1.00 98.19 92 ASP A N 1
ATOM 715 C CA . ASP A 1 92 ? -5.438 0.029 -2.390 1.00 98.19 92 ASP A CA 1
ATOM 716 C C . ASP A 1 92 ? -6.941 0.004 -2.076 1.00 98.19 92 ASP A C 1
ATOM 718 O O . ASP A 1 92 ? -7.477 0.964 -1.510 1.00 98.19 92 ASP A O 1
ATOM 722 N N . GLY A 1 93 ? -7.604 -1.118 -2.383 1.00 97.06 93 GLY A N 1
ATOM 723 C CA . GLY A 1 93 ? -9.000 -1.363 -2.028 1.00 97.06 93 GLY A CA 1
ATOM 724 C C . GLY A 1 93 ? -9.226 -1.307 -0.517 1.00 97.06 93 GLY A C 1
ATOM 725 O O . GLY A 1 93 ? -10.026 -0.497 -0.042 1.00 97.06 93 GLY A O 1
ATOM 726 N N . ALA A 1 94 ? -8.457 -2.088 0.248 1.00 96.88 94 ALA A N 1
ATOM 727 C CA . ALA A 1 94 ? -8.565 -2.145 1.708 1.00 96.88 94 ALA A CA 1
ATOM 728 C C . ALA A 1 94 ? -8.315 -0.778 2.376 1.00 96.88 94 ALA A C 1
ATOM 730 O O . ALA A 1 94 ? -9.052 -0.359 3.273 1.00 96.88 94 ALA A O 1
ATOM 731 N N . VAL A 1 95 ? -7.304 -0.036 1.911 1.00 97.88 95 VAL A N 1
ATOM 732 C CA . VAL A 1 95 ? -7.016 1.326 2.384 1.00 97.88 95 VAL A CA 1
ATOM 733 C C . VAL A 1 95 ? -8.174 2.267 2.042 1.00 97.88 95 VAL A C 1
ATOM 735 O O . VAL A 1 95 ? -8.569 3.086 2.878 1.00 97.88 95 VAL A O 1
ATOM 738 N N . GLY A 1 96 ? -8.740 2.154 0.837 1.00 97.19 96 GLY A N 1
ATOM 739 C CA . GLY A 1 96 ? -9.908 2.916 0.400 1.00 97.19 96 GLY A CA 1
ATOM 740 C C . GLY A 1 96 ? -11.127 2.712 1.299 1.00 97.19 96 GLY A C 1
ATOM 741 O O . GLY A 1 96 ? -11.748 3.696 1.712 1.00 97.19 96 GLY A O 1
ATOM 742 N N . ASP A 1 97 ? -11.420 1.468 1.665 1.00 95.62 97 ASP A N 1
ATOM 743 C CA . ASP A 1 97 ? -12.537 1.124 2.548 1.00 95.62 97 ASP A CA 1
ATOM 744 C C . ASP A 1 97 ? -12.316 1.657 3.975 1.00 95.62 97 ASP A C 1
ATOM 746 O O . ASP A 1 97 ? -13.195 2.308 4.565 1.00 95.62 97 ASP A O 1
ATOM 750 N N . ALA A 1 98 ? -11.100 1.488 4.502 1.00 96.69 98 ALA A N 1
ATOM 751 C CA . ALA A 1 98 ? -10.692 1.940 5.832 1.00 96.69 98 ALA A CA 1
ATOM 752 C C . ALA A 1 98 ? -10.764 3.467 6.018 1.00 96.69 98 ALA A C 1
ATOM 754 O O . ALA A 1 98 ? -10.973 3.950 7.137 1.00 96.69 98 ALA A O 1
ATOM 755 N N . MET A 1 99 ? -10.639 4.258 4.943 1.00 95.38 99 MET A N 1
ATOM 756 C CA . MET A 1 99 ? -10.699 5.726 5.014 1.00 95.38 99 MET A CA 1
ATOM 757 C C . MET A 1 99 ? -12.000 6.251 5.635 1.00 95.38 99 MET A C 1
ATOM 759 O O . MET A 1 99 ? -11.980 7.283 6.317 1.00 95.38 99 MET A O 1
ATOM 763 N N . SER A 1 100 ? -13.121 5.564 5.394 1.00 93.38 100 SER A N 1
ATOM 764 C CA . SER A 1 100 ? -14.432 5.928 5.948 1.00 93.38 100 SER A CA 1
ATOM 765 C C . SER A 1 100 ? -14.500 5.742 7.471 1.00 93.38 100 SER A C 1
ATOM 767 O O . SER A 1 100 ? -15.171 6.514 8.156 1.00 93.38 100 SER A O 1
ATOM 769 N N . ASN A 1 101 ? -13.713 4.803 8.003 1.00 95.56 101 ASN A N 1
ATOM 770 C CA . ASN A 1 101 ? -13.652 4.432 9.417 1.00 95.56 101 ASN A CA 1
ATOM 771 C C . ASN A 1 101 ? -12.483 5.094 10.169 1.00 95.56 101 ASN A C 1
ATOM 773 O O . ASN A 1 101 ? -12.234 4.775 11.336 1.00 95.56 101 ASN A O 1
ATOM 777 N N . ALA A 1 102 ? -11.758 6.020 9.530 1.00 97.19 102 ALA A N 1
ATOM 778 C CA . ALA A 1 102 ? -10.632 6.717 10.141 1.00 97.19 102 ALA A CA 1
ATOM 779 C C . ALA A 1 102 ? -11.058 7.450 11.428 1.00 97.19 102 ALA A C 1
ATOM 781 O O . ALA A 1 102 ? -11.877 8.372 11.405 1.00 97.19 102 ALA A O 1
ATOM 782 N N . GLY A 1 103 ? -10.467 7.046 12.554 1.00 96.44 103 GLY A N 1
ATOM 783 C CA . GLY A 1 103 ? -10.776 7.537 13.897 1.00 96.44 103 GLY A CA 1
ATOM 784 C C . GLY A 1 103 ? -10.165 8.897 14.242 1.00 96.44 103 GLY A C 1
ATOM 785 O O . GLY A 1 103 ? -10.472 9.441 15.305 1.00 96.44 103 GLY A O 1
ATOM 786 N N . ASP A 1 104 ? -9.303 9.431 13.378 1.00 97.00 104 ASP A N 1
ATOM 787 C CA . ASP A 1 104 ? -8.714 10.766 13.471 1.00 97.00 104 ASP A CA 1
ATOM 788 C C . ASP A 1 104 ? -8.241 11.273 12.094 1.00 97.00 104 ASP A C 1
ATOM 790 O O . ASP A 1 104 ? -8.093 10.513 11.129 1.00 97.00 104 ASP A O 1
ATOM 794 N N . ASP A 1 105 ? -8.012 12.586 11.998 1.00 97.75 105 ASP A N 1
ATOM 795 C CA . ASP A 1 105 ? -7.643 13.235 10.737 1.00 97.75 105 ASP A CA 1
ATOM 796 C C . ASP A 1 105 ? -6.253 12.828 10.243 1.00 97.75 105 ASP A C 1
ATOM 798 O O . ASP A 1 105 ? -6.050 12.709 9.035 1.00 97.75 105 ASP A O 1
ATOM 802 N N . ILE A 1 106 ? -5.298 12.574 11.146 1.00 98.19 106 ILE A N 1
ATOM 803 C CA . ILE A 1 106 ? -3.938 12.201 10.739 1.00 98.19 106 ILE A CA 1
ATOM 804 C C . ILE A 1 106 ? -3.907 10.801 10.116 1.00 98.19 106 ILE A C 1
ATOM 806 O O . ILE A 1 106 ? -3.200 10.586 9.133 1.00 98.19 106 ILE A O 1
ATOM 810 N N . THR A 1 107 ? -4.720 9.875 10.622 1.00 98.19 107 THR A N 1
ATOM 811 C CA . THR A 1 107 ? -4.934 8.554 10.027 1.00 98.19 107 THR A CA 1
ATOM 812 C C . THR A 1 107 ? -5.579 8.694 8.654 1.00 98.19 107 THR A C 1
ATOM 814 O O . THR A 1 107 ? -5.083 8.120 7.691 1.00 98.19 107 THR A O 1
ATOM 817 N N . ARG A 1 108 ? -6.617 9.529 8.509 1.00 98.12 108 ARG A N 1
ATOM 818 C CA . ARG A 1 108 ? -7.254 9.768 7.202 1.00 98.12 108 ARG A CA 1
ATOM 819 C C . ARG A 1 108 ? -6.283 10.355 6.174 1.00 98.12 108 ARG A C 1
ATOM 821 O O . ARG A 1 108 ? -6.316 9.959 5.013 1.00 98.12 108 ARG A O 1
ATOM 828 N N . ILE A 1 109 ? -5.442 11.306 6.586 1.00 98.50 109 ILE A N 1
ATOM 829 C CA . ILE A 1 109 ? -4.400 11.890 5.730 1.00 98.50 109 ILE A CA 1
ATOM 830 C C . ILE A 1 109 ? -3.406 10.812 5.305 1.00 98.50 109 ILE A C 1
ATOM 832 O O . ILE A 1 109 ? -3.098 10.713 4.124 1.00 98.50 109 ILE A O 1
ATOM 836 N N . HIS A 1 110 ? -2.953 9.977 6.240 1.00 98.56 110 HIS A N 1
ATOM 837 C CA . HIS A 1 110 ? -2.027 8.897 5.928 1.00 98.56 110 HIS A CA 1
ATOM 838 C C . HIS A 1 110 ? -2.609 7.860 4.964 1.00 98.56 110 HIS A C 1
ATOM 840 O O . HIS A 1 110 ? -1.914 7.454 4.045 1.00 98.56 110 HIS A O 1
ATOM 846 N N . LEU A 1 111 ? -3.871 7.461 5.131 1.00 98.56 111 LEU A N 1
ATOM 847 C CA . LEU A 1 111 ? -4.507 6.515 4.210 1.00 98.56 111 LEU A CA 1
ATOM 848 C C . LEU A 1 111 ? -4.617 7.105 2.793 1.00 98.56 111 LEU A C 1
ATOM 850 O O . LEU A 1 111 ? -4.358 6.411 1.819 1.00 98.56 111 LEU A O 1
ATOM 854 N N . ARG A 1 112 ? -4.923 8.404 2.656 1.00 98.44 112 ARG A N 1
ATOM 855 C CA . ARG A 1 112 ? -4.923 9.094 1.347 1.00 98.44 112 ARG A CA 1
ATOM 856 C C . ARG A 1 112 ? -3.539 9.132 0.695 1.00 98.44 112 ARG A C 1
ATOM 858 O O . ARG A 1 112 ? -3.426 8.921 -0.509 1.00 98.44 112 ARG A O 1
ATOM 865 N N . ASP A 1 113 ? -2.521 9.429 1.495 1.00 98.62 113 ASP A N 1
ATOM 866 C CA . ASP A 1 113 ? -1.109 9.437 1.096 1.00 98.62 113 ASP A CA 1
ATOM 867 C C . ASP A 1 113 ? -0.687 8.045 0.601 1.00 98.62 113 ASP A C 1
ATOM 869 O O . ASP A 1 113 ? -0.233 7.909 -0.530 1.00 98.62 113 ASP A O 1
ATOM 873 N N . ALA A 1 114 ? -0.996 6.997 1.373 1.00 98.50 114 ALA A N 1
ATOM 874 C CA . ALA A 1 114 ? -0.712 5.610 1.015 1.00 98.50 114 ALA A CA 1
ATOM 875 C C . ALA A 1 114 ? -1.356 5.193 -0.317 1.00 98.50 114 ALA A C 1
ATOM 877 O O . ALA A 1 114 ? -0.682 4.594 -1.145 1.00 98.50 114 ALA A O 1
ATOM 878 N N . ARG A 1 115 ? -2.624 5.549 -0.579 1.00 98.50 115 ARG A N 1
ATOM 879 C CA . ARG A 1 115 ? -3.257 5.260 -1.885 1.00 98.50 115 ARG A CA 1
ATOM 880 C C . ARG A 1 115 ? -2.568 5.964 -3.047 1.00 98.50 115 ARG A C 1
ATOM 882 O O . ARG A 1 115 ? -2.434 5.397 -4.125 1.00 98.50 115 ARG A O 1
ATOM 889 N N . THR A 1 116 ? -2.129 7.202 -2.826 1.00 98.44 116 THR A N 1
ATOM 890 C CA . THR A 1 116 ? -1.394 7.966 -3.844 1.00 98.44 116 THR A CA 1
ATOM 891 C C . THR A 1 116 ? -0.060 7.291 -4.158 1.00 98.44 116 THR A C 1
ATOM 893 O O . THR A 1 116 ? 0.295 7.137 -5.322 1.00 98.44 116 THR A O 1
ATOM 896 N N . GLU A 1 117 ? 0.648 6.839 -3.124 1.00 98.19 117 GLU A N 1
ATOM 897 C CA . GLU A 1 117 ? 1.902 6.100 -3.255 1.00 98.19 117 GLU A CA 1
ATOM 898 C C . GLU A 1 117 ? 1.692 4.752 -3.964 1.00 98.19 117 GLU A C 1
ATOM 900 O O . GLU A 1 117 ? 2.387 4.466 -4.934 1.00 98.19 117 GLU A O 1
ATOM 905 N N . ILE A 1 118 ? 0.675 3.970 -3.582 1.00 98.31 118 ILE A N 1
ATOM 906 C CA . ILE A 1 118 ? 0.328 2.702 -4.249 1.00 98.31 118 ILE A CA 1
ATOM 907 C C . ILE A 1 118 ? 0.035 2.917 -5.741 1.00 98.31 118 ILE A C 1
ATOM 909 O O . ILE A 1 118 ? 0.559 2.179 -6.578 1.00 98.31 118 ILE A O 1
ATOM 913 N N . ALA A 1 119 ? -0.762 3.932 -6.087 1.00 98.12 119 ALA A N 1
ATOM 914 C CA . ALA A 1 119 ? -1.066 4.256 -7.478 1.00 98.12 119 ALA A CA 1
ATOM 915 C C . ALA A 1 119 ? 0.209 4.583 -8.276 1.00 98.12 119 ALA A C 1
ATOM 917 O O . ALA A 1 119 ? 0.413 4.021 -9.351 1.00 98.12 119 ALA A O 1
ATOM 918 N N . SER A 1 120 ? 1.100 5.405 -7.713 1.00 97.81 120 SER A N 1
ATOM 919 C CA . SER A 1 120 ? 2.396 5.750 -8.319 1.00 97.81 120 SER A CA 1
ATOM 920 C C . SER A 1 120 ? 3.244 4.499 -8.599 1.00 97.81 120 SER A C 1
ATOM 922 O O . SER A 1 120 ? 3.736 4.295 -9.711 1.00 97.81 120 SER A O 1
ATOM 924 N N . ILE A 1 121 ? 3.331 3.590 -7.621 1.00 96.75 121 ILE A N 1
ATOM 925 C CA . ILE A 1 121 ? 4.074 2.329 -7.753 1.00 96.75 121 ILE A CA 1
ATOM 926 C C . ILE A 1 121 ? 3.479 1.448 -8.863 1.00 96.75 121 ILE A C 1
ATOM 928 O O . ILE A 1 121 ? 4.215 0.837 -9.646 1.00 96.75 121 ILE A O 1
ATOM 932 N N . LEU A 1 122 ? 2.148 1.358 -8.947 1.00 96.38 122 LEU A N 1
ATOM 933 C CA . LEU A 1 122 ? 1.450 0.539 -9.943 1.00 96.38 122 LEU A CA 1
ATOM 934 C C . LEU A 1 122 ? 1.569 1.099 -11.364 1.00 96.38 122 LEU A C 1
ATOM 936 O O . LEU A 1 122 ? 1.672 0.307 -12.311 1.00 96.38 122 LEU A O 1
ATOM 940 N N . GLU A 1 123 ? 1.574 2.420 -11.519 1.00 94.31 123 GLU A N 1
ATOM 941 C CA . GLU A 1 123 ? 1.807 3.107 -12.796 1.00 94.31 123 GLU A CA 1
ATOM 942 C C . GLU A 1 123 ? 3.260 2.963 -13.265 1.00 94.31 123 GLU A C 1
ATOM 944 O O . GLU A 1 123 ? 3.514 2.919 -14.470 1.00 94.31 123 GLU A O 1
ATOM 949 N N . GLY A 1 124 ? 4.182 2.768 -12.320 1.00 80.38 124 GLY A N 1
ATOM 950 C CA . GLY A 1 124 ? 5.606 2.651 -12.587 1.00 80.38 124 GLY A CA 1
ATOM 951 C C . GLY A 1 124 ? 6.215 4.022 -12.838 1.00 80.38 124 GLY A C 1
ATOM 952 O O . GLY A 1 124 ? 6.584 4.294 -13.976 1.00 80.38 124 GLY A O 1
ATOM 953 N N . ASN A 1 125 ? 6.247 4.833 -11.768 1.00 57.97 125 ASN A N 1
ATOM 954 C CA . ASN A 1 125 ? 6.876 6.159 -11.615 1.00 57.97 125 ASN A CA 1
ATOM 955 C C . ASN A 1 125 ? 7.516 6.777 -12.871 1.00 57.97 125 ASN A C 1
ATOM 957 O O . ASN A 1 125 ? 8.584 6.286 -13.311 1.00 57.97 125 ASN A O 1
#

Sequence (125 aa):
MIEFEAMSTRASDQYTIADLTGDLLDGIWSELDGGSVRINSFRRNVQRAFLEAIDNRLNPTAAELTRTNNPVPGTWTSDIRAVMRATLEDLDGAVGDAMSNAGDDITRIHLRDARTEIASILEGN

Secondary structure (DSSP, 8-state):
--SSTTS-S-SSS---HHHHHHHHHHHHHGGGGSSSB---HHHHHHHHHHHHHHHHHHS--HHHHTSTT-SS-TT--HHHHHHHHHHHHHHHHHHHHHGGGBSSHHHHHHHHHHHHHHHHHHHT-

Radius of gyration: 16.53 Å; chains: 1; bounding box: 41×48×29 Å